Protein AF-A0A7S2U2M2-F1 (afdb_monomer_lite)

Radius of gyration: 22.42 Å; chains: 1; bounding box: 43×43×50 Å

InterPro domains:
  IPR000330 SNF2, N-terminal domain [PF00176] (1-95)
  IPR027417 P-loop containing nucleoside triphosphate hydrolase [G3DSA:3.40.50.300] (66-93)
  IPR038718 SNF2-like, N-terminal domain superfamily [G3DSA:3.40.50.10810] (35-65)

pLDDT: mean 74.19, std 15.46, range [37.25, 96.5]

Sequence (99 aa):
HPSIFNSCDNFQQWFSAPLEKNLGAEGTTDMDMNEEEKLLVIDRLHSILRPFVLRREKSDVESQLQDKIDVVLRCNMSPVQQALYEAIRDGKVSMHNRM

Secondary structure (DSSP, 8-state):
-GGGGS-HHHHIIIIIHHHHTTTT-TTS------HHHHHHHHHHHHHHHTTT-----GGGT-TTSPPP-------PPPHHHHHHHHHHHTT-S------

Organism: NCBI:txid641309

Foldseek 3Di:
DVCCPVDPVSVCVLQVVVVVLPVCPDDDDDPPDDPVVVVVSVVVVCVVCVVPDDDDDPVRPDVPDDDDDDDDDDDDDDPVRVVVVVCVVVVVDPPPPDD

Structure (mmCIF, N/CA/C/O backbone):
data_AF-A0A7S2U2M2-F1
#
_entry.id   AF-A0A7S2U2M2-F1
#
loop_
_atom_site.group_PDB
_atom_site.id
_atom_site.type_symbol
_atom_site.label_atom_id
_atom_site.label_alt_id
_atom_site.label_comp_id
_atom_site.label_asym_id
_atom_site.label_entity_id
_atom_site.label_seq_id
_atom_site.pdbx_PDB_ins_code
_atom_site.Cartn_x
_atom_site.Cartn_y
_atom_site.Cartn_z
_atom_site.occupancy
_atom_site.B_iso_or_equiv
_atom_site.auth_seq_id
_atom_site.auth_comp_id
_atom_site.auth_asym_id
_atom_site.auth_atom_id
_atom_site.pdbx_PDB_model_num
ATOM 1 N N . HIS A 1 1 ? 16.419 -11.677 -20.992 1.00 49.50 1 HIS A N 1
ATOM 2 C CA . HIS A 1 1 ? 16.053 -13.047 -21.410 1.00 49.50 1 HIS A CA 1
ATOM 3 C C . HIS A 1 1 ? 15.179 -13.660 -20.310 1.00 49.50 1 HIS A C 1
ATOM 5 O O . HIS A 1 1 ? 15.542 -13.474 -19.152 1.00 49.50 1 HIS A O 1
ATOM 11 N N . PRO A 1 2 ? 14.046 -14.325 -20.611 1.00 58.41 2 PRO A N 1
ATOM 12 C CA . PRO A 1 2 ? 13.040 -14.740 -19.611 1.00 58.41 2 PRO A CA 1
ATOM 13 C C . PRO A 1 2 ? 13.529 -15.756 -18.564 1.00 58.41 2 PRO A C 1
ATOM 15 O O . PRO A 1 2 ? 12.854 -16.000 -17.573 1.00 58.41 2 PRO A O 1
ATOM 18 N N . SER A 1 3 ? 14.724 -16.318 -18.750 1.00 64.75 3 SER A N 1
ATOM 19 C CA . SER A 1 3 ? 15.322 -17.337 -17.883 1.00 64.75 3 SER A CA 1
ATOM 20 C C . SER A 1 3 ? 15.646 -16.877 -16.458 1.00 64.75 3 SER A C 1
ATOM 22 O O . SER A 1 3 ? 15.917 -17.717 -15.606 1.00 64.75 3 SER A O 1
ATOM 24 N N . ILE A 1 4 ? 15.611 -15.569 -16.180 1.00 62.50 4 ILE A N 1
ATOM 25 C CA . ILE A 1 4 ? 15.832 -15.026 -14.829 1.00 62.50 4 ILE A CA 1
ATOM 26 C C . ILE A 1 4 ? 14.680 -15.350 -13.862 1.00 62.50 4 ILE A C 1
ATOM 28 O O . ILE A 1 4 ? 14.875 -15.320 -12.653 1.00 62.50 4 ILE A O 1
ATOM 32 N N . PHE A 1 5 ? 13.509 -15.722 -14.394 1.00 61.62 5 PHE A N 1
ATOM 33 C CA . PHE A 1 5 ? 12.322 -16.113 -13.627 1.00 61.62 5 PHE A CA 1
ATOM 34 C C . PHE A 1 5 ? 12.143 -17.631 -13.497 1.00 61.62 5 PHE A C 1
ATOM 36 O O . PHE A 1 5 ? 11.145 -18.088 -12.950 1.00 61.62 5 PHE A O 1
ATOM 43 N N . ASN A 1 6 ? 13.099 -18.431 -13.978 1.00 67.88 6 ASN A N 1
ATOM 44 C CA . ASN A 1 6 ? 12.992 -19.893 -13.929 1.00 67.88 6 ASN A CA 1
ATOM 45 C C . ASN A 1 6 ? 13.212 -20.478 -12.522 1.00 67.88 6 ASN A C 1
ATOM 47 O O . ASN A 1 6 ? 13.057 -21.681 -12.337 1.00 67.88 6 ASN A O 1
ATOM 51 N N . SER A 1 7 ? 13.586 -19.653 -11.540 1.00 72.56 7 SER A N 1
ATOM 52 C CA . SER A 1 7 ? 13.667 -20.037 -10.132 1.00 72.56 7 SER A CA 1
ATOM 53 C C . SER A 1 7 ? 13.011 -18.959 -9.277 1.00 72.56 7 SER A C 1
ATOM 55 O O . SER A 1 7 ? 13.416 -17.793 -9.310 1.00 72.56 7 SER A O 1
ATOM 57 N N . CYS A 1 8 ? 12.002 -19.369 -8.509 1.00 70.00 8 CYS A N 1
ATOM 58 C CA . CYS A 1 8 ? 11.359 -18.524 -7.507 1.00 70.00 8 CYS A CA 1
ATOM 59 C C . CYS A 1 8 ? 12.371 -18.064 -6.447 1.00 70.00 8 CYS A C 1
ATOM 61 O O . CYS A 1 8 ? 12.330 -16.913 -6.021 1.00 70.00 8 CYS A O 1
ATOM 63 N N . ASP A 1 9 ? 13.337 -18.918 -6.102 1.00 73.19 9 ASP A N 1
ATOM 64 C CA . ASP A 1 9 ? 14.367 -18.620 -5.102 1.00 73.19 9 ASP A CA 1
ATOM 65 C C . ASP A 1 9 ? 15.291 -17.486 -5.563 1.00 73.19 9 ASP A C 1
ATOM 67 O O . ASP A 1 9 ? 15.616 -16.584 -4.792 1.00 73.19 9 ASP A O 1
ATOM 71 N N . ASN A 1 10 ? 15.656 -17.473 -6.850 1.00 69.31 10 ASN A N 1
ATOM 72 C CA . ASN A 1 10 ? 16.476 -16.403 -7.425 1.00 69.31 10 ASN A CA 1
ATOM 73 C C . ASN A 1 10 ? 15.734 -15.063 -7.419 1.00 69.31 10 ASN A C 1
ATOM 75 O O . ASN A 1 10 ? 16.326 -14.030 -7.109 1.00 69.31 10 ASN A O 1
ATOM 79 N N . PHE A 1 11 ? 14.436 -15.078 -7.735 1.00 71.12 11 PHE A N 1
ATOM 80 C CA . PHE A 1 11 ? 13.596 -13.887 -7.653 1.00 71.12 11 PHE A CA 1
ATOM 81 C C . PHE A 1 11 ? 13.504 -13.387 -6.203 1.00 71.12 11 PHE A C 1
ATOM 83 O O . PHE A 1 11 ? 13.733 -12.210 -5.929 1.00 71.12 11 PHE A O 1
ATOM 90 N N . GLN A 1 12 ? 13.264 -14.287 -5.254 1.00 70.38 12 GLN A N 1
ATOM 91 C CA . GLN A 1 12 ? 13.152 -13.951 -3.838 1.00 70.38 12 GLN A CA 1
ATOM 92 C C . GLN A 1 12 ? 14.456 -13.371 -3.265 1.00 70.38 12 GLN A C 1
ATOM 94 O O . GLN A 1 12 ? 14.435 -12.373 -2.544 1.00 70.38 12 GLN A O 1
ATOM 99 N N . GLN A 1 13 ? 15.608 -13.920 -3.647 1.00 72.12 13 GLN A N 1
ATOM 100 C CA . GLN A 1 13 ? 16.910 -13.411 -3.218 1.00 72.12 13 GLN A CA 1
ATOM 101 C C . GLN A 1 13 ? 17.238 -12.035 -3.820 1.00 72.12 13 GLN A C 1
ATOM 103 O O . GLN A 1 13 ? 17.827 -11.190 -3.147 1.00 72.12 13 GLN A O 1
ATOM 108 N N . TRP A 1 14 ? 16.879 -11.805 -5.084 1.00 65.06 14 TRP A N 1
ATOM 109 C CA . TRP A 1 14 ? 17.195 -10.559 -5.788 1.00 65.06 14 TRP A CA 1
ATOM 110 C C . TRP A 1 14 ? 16.241 -9.413 -5.449 1.00 65.06 14 TRP A C 1
ATOM 112 O O . TRP A 1 14 ? 16.662 -8.256 -5.501 1.00 65.06 14 TRP A O 1
ATOM 122 N N . PHE A 1 15 ? 14.982 -9.720 -5.117 1.00 67.88 15 PHE A N 1
ATOM 123 C CA . PHE A 1 15 ? 13.925 -8.721 -4.954 1.00 67.88 15 PHE A CA 1
ATOM 124 C C . PHE A 1 15 ? 13.301 -8.707 -3.557 1.00 67.88 15 PHE A C 1
ATOM 126 O O . PHE A 1 15 ? 13.121 -7.624 -3.010 1.00 67.88 15 PHE A O 1
ATOM 133 N N . SER A 1 16 ? 13.008 -9.855 -2.939 1.00 65.25 16 SER A N 1
ATOM 134 C CA . SER A 1 16 ? 12.338 -9.872 -1.630 1.00 65.25 16 SER A CA 1
ATOM 135 C C . SER A 1 16 ? 13.290 -9.567 -0.480 1.00 65.25 16 SER A C 1
ATOM 137 O O . SER A 1 16 ? 12.929 -8.791 0.389 1.00 65.25 16 SER A O 1
ATOM 139 N N . ALA A 1 17 ? 14.525 -10.077 -0.479 1.00 64.19 17 ALA A N 1
ATOM 140 C CA . ALA A 1 17 ? 15.453 -9.827 0.632 1.00 64.19 17 ALA A CA 1
ATOM 141 C C . ALA A 1 17 ? 15.793 -8.328 0.856 1.00 64.19 17 ALA A C 1
ATOM 143 O O . ALA A 1 17 ? 15.917 -7.915 2.010 1.00 64.19 17 ALA A O 1
ATOM 144 N N . PRO A 1 18 ? 15.917 -7.481 -0.188 1.00 61.91 18 PRO A N 1
ATOM 145 C CA . PRO A 1 18 ? 16.020 -6.029 -0.016 1.00 61.91 18 PRO A CA 1
ATOM 146 C C . PRO A 1 18 ? 14.682 -5.349 0.321 1.00 61.91 18 PRO A C 1
ATOM 148 O O . PRO A 1 18 ? 14.677 -4.365 1.052 1.00 61.91 18 PRO A O 1
ATOM 151 N N . LEU A 1 19 ? 13.546 -5.841 -0.189 1.00 61.16 19 LEU A N 1
ATOM 152 C CA . LEU A 1 19 ? 12.226 -5.224 0.028 1.00 61.16 19 LEU A CA 1
ATOM 153 C C . LEU A 1 19 ? 11.619 -5.564 1.397 1.00 61.16 19 LEU A C 1
ATOM 155 O O . LEU A 1 19 ? 11.056 -4.688 2.042 1.00 61.16 19 LEU A O 1
ATOM 159 N N . GLU A 1 20 ? 11.769 -6.798 1.874 1.00 62.50 20 GLU A N 1
ATOM 160 C CA . GLU A 1 20 ? 11.327 -7.258 3.198 1.00 62.50 20 GLU A CA 1
ATOM 161 C C . GLU A 1 20 ? 12.053 -6.510 4.319 1.00 62.50 20 GLU A C 1
ATOM 163 O O . GLU A 1 20 ? 11.434 -6.151 5.316 1.00 62.50 20 GLU A O 1
ATOM 168 N N . LYS A 1 21 ? 13.334 -6.170 4.113 1.00 58.38 21 LYS A N 1
ATOM 169 C CA . LYS A 1 21 ? 14.087 -5.280 5.011 1.00 58.38 21 LYS A CA 1
ATOM 170 C C . LYS A 1 21 ? 13.508 -3.862 5.101 1.00 58.38 21 LYS A C 1
ATOM 172 O O . LYS A 1 21 ? 13.760 -3.185 6.086 1.00 58.38 21 LYS A O 1
ATOM 177 N N . ASN A 1 22 ? 12.751 -3.412 4.097 1.00 53.59 22 ASN A N 1
ATOM 178 C CA . ASN A 1 22 ? 12.211 -2.049 4.006 1.00 53.59 22 ASN A CA 1
ATOM 179 C C . ASN A 1 22 ? 10.698 -1.955 4.261 1.00 53.59 22 ASN A C 1
ATOM 181 O O . ASN A 1 22 ? 10.198 -0.875 4.561 1.00 53.59 22 ASN A O 1
ATOM 185 N N . LEU A 1 23 ? 9.952 -3.055 4.135 1.00 53.81 23 LEU A N 1
ATOM 186 C CA . LEU A 1 23 ? 8.489 -3.066 4.254 1.00 53.81 23 LEU A CA 1
ATOM 187 C C . LEU A 1 23 ? 7.976 -3.135 5.698 1.00 53.81 23 LEU A C 1
ATOM 189 O O . LEU A 1 23 ? 6.775 -3.292 5.895 1.00 53.81 23 LEU A O 1
ATOM 193 N N . GLY A 1 24 ? 8.849 -2.972 6.698 1.00 50.75 24 GLY A N 1
ATOM 194 C CA . GLY A 1 24 ? 8.420 -2.752 8.078 1.00 50.75 24 GLY A CA 1
ATOM 195 C C . GLY A 1 24 ? 7.477 -3.840 8.587 1.00 50.75 24 GLY A C 1
ATOM 196 O O . GLY A 1 24 ? 6.427 -3.530 9.146 1.00 50.75 24 GLY A O 1
ATOM 197 N N . ALA A 1 25 ? 7.837 -5.114 8.399 1.00 45.81 25 ALA A N 1
ATOM 198 C CA . ALA A 1 25 ? 7.292 -6.141 9.274 1.00 45.81 25 ALA A CA 1
ATOM 199 C C . ALA A 1 25 ? 7.756 -5.784 10.693 1.00 45.81 25 ALA A C 1
ATOM 201 O O . ALA A 1 25 ? 8.954 -5.769 10.973 1.00 45.81 25 ALA A O 1
ATOM 202 N N . GLU A 1 26 ? 6.803 -5.382 11.530 1.00 45.50 26 GLU A N 1
ATOM 203 C CA . GLU A 1 26 ? 7.007 -4.894 12.891 1.00 45.50 26 GLU A CA 1
ATOM 204 C C . GLU A 1 26 ? 8.068 -5.723 13.640 1.00 45.50 26 GLU A C 1
ATOM 206 O O . GLU A 1 26 ? 7.825 -6.872 14.006 1.00 45.50 26 GLU A O 1
ATOM 211 N N . GLY A 1 27 ? 9.245 -5.134 13.894 1.00 42.22 27 GLY A N 1
ATOM 212 C CA . GLY A 1 27 ? 10.117 -5.594 14.979 1.00 42.22 27 GLY A CA 1
ATOM 213 C C . GLY A 1 27 ? 11.559 -6.009 14.680 1.00 42.22 27 GLY A C 1
ATOM 214 O O . GLY A 1 27 ? 12.191 -6.518 15.603 1.00 42.22 27 GLY A O 1
ATOM 215 N N . THR A 1 28 ? 12.144 -5.788 13.497 1.00 39.44 28 THR A N 1
ATOM 216 C CA . THR A 1 28 ? 13.586 -6.078 13.309 1.00 39.44 28 THR A CA 1
ATOM 217 C C . THR A 1 28 ? 14.367 -4.905 12.730 1.00 39.44 28 THR A C 1
ATOM 219 O O . THR A 1 28 ? 14.327 -4.665 11.530 1.00 39.44 28 THR A O 1
ATOM 222 N N . THR A 1 29 ? 15.083 -4.225 13.633 1.00 39.91 29 THR A N 1
ATOM 223 C CA . THR A 1 29 ? 16.293 -3.399 13.453 1.00 39.91 29 THR A CA 1
ATOM 224 C C . THR A 1 29 ? 16.552 -2.841 12.056 1.00 39.91 29 THR A C 1
ATOM 226 O O . THR A 1 29 ? 17.019 -3.554 11.166 1.00 39.91 29 THR A O 1
ATOM 229 N N . ASP A 1 30 ? 16.357 -1.530 11.958 1.00 46.03 30 ASP A N 1
ATOM 230 C CA . ASP A 1 30 ? 16.744 -0.645 10.868 1.00 46.03 30 ASP A CA 1
ATOM 231 C C . ASP A 1 30 ? 18.178 -0.919 10.372 1.00 46.03 30 ASP A C 1
ATOM 233 O O . ASP A 1 30 ? 19.167 -0.435 10.923 1.00 46.03 30 ASP A O 1
ATOM 237 N N . MET A 1 31 ? 18.306 -1.688 9.291 1.00 52.59 31 MET A N 1
ATOM 238 C CA . MET A 1 31 ? 19.365 -1.450 8.310 1.00 52.59 31 MET A CA 1
ATOM 239 C C . MET A 1 31 ? 18.735 -0.590 7.223 1.00 52.59 31 MET A C 1
ATOM 241 O O . MET A 1 31 ? 18.315 -1.095 6.182 1.00 52.59 31 MET A O 1
ATOM 245 N N . ASP A 1 32 ? 18.583 0.694 7.535 1.00 62.31 32 ASP A N 1
ATOM 246 C CA . ASP A 1 32 ? 17.963 1.673 6.653 1.00 62.31 32 ASP A CA 1
ATOM 247 C C . ASP A 1 32 ? 18.858 1.850 5.418 1.00 62.31 32 ASP A C 1
ATOM 249 O O . ASP A 1 32 ? 19.967 2.380 5.496 1.00 62.31 32 ASP A O 1
ATOM 253 N N . MET A 1 33 ? 18.416 1.311 4.281 1.00 62.59 33 MET A N 1
ATOM 254 C CA . MET A 1 33 ? 19.078 1.543 2.998 1.00 62.59 33 MET A CA 1
ATOM 255 C C . MET A 1 33 ? 19.017 3.036 2.662 1.00 62.59 33 MET A C 1
ATOM 257 O O . MET A 1 33 ? 17.980 3.676 2.872 1.00 62.59 33 MET A O 1
ATOM 261 N N . ASN A 1 34 ? 20.085 3.581 2.077 1.00 75.88 34 ASN A N 1
ATOM 262 C CA . ASN A 1 34 ? 20.063 4.960 1.587 1.00 75.88 34 ASN A CA 1
ATOM 263 C C . ASN A 1 34 ? 19.002 5.108 0.474 1.00 75.88 34 ASN A C 1
ATOM 265 O O . ASN A 1 34 ? 18.701 4.154 -0.249 1.00 75.88 34 ASN A O 1
ATOM 269 N N . GLU A 1 35 ? 18.438 6.304 0.304 1.00 78.38 35 GLU A N 1
ATOM 270 C CA . GLU A 1 35 ? 17.416 6.594 -0.713 1.00 78.38 35 GLU A CA 1
ATOM 271 C C . GLU A 1 35 ? 17.887 6.209 -2.127 1.00 78.38 35 GLU A C 1
ATOM 273 O O . GLU A 1 35 ? 17.134 5.626 -2.908 1.00 78.38 35 GLU A O 1
ATOM 278 N N . GLU A 1 36 ? 19.171 6.417 -2.420 1.00 81.69 36 GLU A N 1
ATOM 279 C CA . GLU A 1 36 ? 19.802 6.008 -3.678 1.00 81.69 36 GLU A CA 1
ATOM 280 C C . GLU A 1 36 ? 19.770 4.487 -3.891 1.00 81.69 36 GLU A C 1
ATOM 282 O O . GLU A 1 36 ? 19.452 4.012 -4.981 1.00 81.69 36 GLU A O 1
ATOM 287 N N . GLU A 1 37 ? 20.043 3.700 -2.850 1.00 76.12 37 GLU A N 1
ATOM 288 C CA . GLU A 1 37 ? 20.027 2.237 -2.928 1.00 76.12 37 GLU A CA 1
ATOM 289 C C . GLU A 1 37 ? 18.601 1.712 -3.132 1.00 76.12 37 GLU A C 1
ATOM 291 O O . GLU A 1 37 ? 18.385 0.769 -3.899 1.00 76.12 37 GLU A O 1
ATOM 296 N N . LYS A 1 38 ? 17.612 2.358 -2.496 1.00 74.81 38 LYS A N 1
ATOM 297 C CA . LYS A 1 38 ? 16.184 2.067 -2.693 1.00 74.81 38 LYS A CA 1
ATOM 298 C C . LYS A 1 38 ? 15.784 2.315 -4.151 1.00 74.81 38 LYS A C 1
ATOM 300 O O . LYS A 1 38 ? 15.177 1.443 -4.778 1.00 74.81 38 LYS A O 1
ATOM 305 N N . LEU A 1 39 ? 16.181 3.455 -4.720 1.00 82.00 39 LEU A N 1
ATOM 306 C CA . LEU A 1 39 ? 15.911 3.793 -6.121 1.00 82.00 39 LEU A CA 1
ATOM 307 C C . LEU A 1 39 ? 16.576 2.814 -7.099 1.00 82.00 39 LEU A C 1
ATOM 309 O O . LEU A 1 39 ? 15.932 2.392 -8.059 1.00 82.00 39 LEU A O 1
ATOM 313 N N . LEU A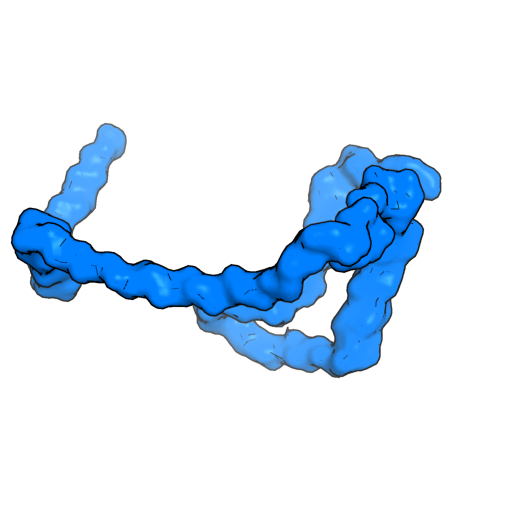 1 40 ? 17.816 2.389 -6.833 1.00 82.38 40 LEU A N 1
ATOM 314 C CA . LEU A 1 40 ? 18.526 1.408 -7.662 1.00 82.38 40 LEU A CA 1
ATOM 315 C C . LEU A 1 40 ? 17.816 0.046 -7.699 1.00 82.38 40 LEU A C 1
ATOM 317 O O . LEU A 1 40 ? 17.706 -0.571 -8.762 1.00 82.38 40 LEU A O 1
ATOM 321 N N . VAL A 1 41 ? 17.305 -0.430 -6.558 1.00 79.12 41 VAL A N 1
ATOM 322 C CA . VAL A 1 41 ? 16.539 -1.687 -6.497 1.00 79.12 41 VAL A CA 1
ATOM 323 C C . VAL A 1 41 ? 15.217 -1.566 -7.262 1.00 79.12 41 VAL A C 1
ATOM 325 O O . VAL A 1 41 ? 14.873 -2.468 -8.033 1.00 79.12 41 VAL A O 1
ATOM 328 N N . ILE A 1 42 ? 14.500 -0.450 -7.098 1.00 82.44 42 ILE A N 1
ATOM 329 C CA . ILE A 1 42 ? 13.233 -0.184 -7.797 1.00 82.44 42 ILE A CA 1
ATOM 330 C C . ILE A 1 42 ? 13.445 -0.124 -9.316 1.00 82.44 42 ILE A C 1
ATOM 332 O O . ILE A 1 42 ? 12.702 -0.763 -10.064 1.00 82.44 42 ILE A O 1
ATOM 336 N N . ASP A 1 43 ? 14.464 0.600 -9.784 1.00 84.00 43 ASP A N 1
ATOM 337 C CA . ASP A 1 43 ? 14.753 0.733 -11.215 1.00 84.00 43 ASP A CA 1
ATOM 338 C C . ASP A 1 43 ? 15.117 -0.617 -11.845 1.00 84.00 43 ASP A C 1
ATOM 340 O O . ASP A 1 43 ? 14.581 -1.001 -12.890 1.00 84.00 43 ASP A O 1
ATOM 344 N N . ARG A 1 44 ? 15.929 -1.421 -11.146 1.00 81.81 44 ARG A N 1
ATOM 345 C CA . ARG A 1 44 ? 16.256 -2.785 -11.572 1.00 81.81 44 ARG A CA 1
ATOM 346 C C . ARG A 1 44 ? 15.007 -3.653 -11.711 1.00 81.81 44 ARG A C 1
ATOM 348 O O . ARG A 1 44 ? 14.868 -4.348 -12.718 1.00 81.81 44 ARG A O 1
ATOM 355 N N . LEU A 1 45 ? 14.088 -3.602 -10.748 1.00 80.12 45 LEU A N 1
ATOM 356 C CA . LEU A 1 45 ? 12.829 -4.351 -10.795 1.00 80.12 45 LEU A CA 1
ATOM 357 C C . LEU A 1 45 ? 11.954 -3.907 -11.977 1.00 80.12 45 LEU A C 1
ATOM 359 O O . LEU A 1 45 ? 11.478 -4.741 -12.753 1.00 80.12 45 LEU A O 1
ATOM 363 N N . HIS A 1 46 ? 11.802 -2.597 -12.179 1.00 82.06 46 HIS A N 1
ATOM 364 C CA . HIS A 1 46 ? 11.056 -2.052 -13.310 1.00 82.06 46 HIS A CA 1
ATOM 365 C C . HIS A 1 46 ? 11.679 -2.407 -14.663 1.00 82.06 46 HIS A C 1
ATOM 367 O O . HIS A 1 46 ? 10.938 -2.725 -15.592 1.00 82.06 46 HIS A O 1
ATOM 373 N N . SER A 1 47 ? 13.008 -2.402 -14.792 1.00 82.12 47 SER A N 1
ATOM 374 C CA . SER A 1 47 ? 13.698 -2.737 -16.047 1.00 82.12 47 SER A CA 1
ATOM 375 C C . SER A 1 47 ? 13.367 -4.150 -16.546 1.00 82.12 47 SER A C 1
ATOM 377 O O . SER A 1 47 ? 13.268 -4.381 -17.752 1.00 82.12 47 SER A O 1
ATOM 379 N N . ILE A 1 48 ? 13.130 -5.084 -15.620 1.00 79.81 48 ILE A N 1
ATOM 380 C CA . ILE A 1 48 ? 12.842 -6.482 -15.937 1.00 79.81 48 ILE A CA 1
ATOM 381 C C . ILE A 1 48 ? 11.337 -6.691 -16.154 1.00 79.81 48 ILE A C 1
ATOM 383 O O . ILE A 1 48 ? 10.964 -7.425 -17.067 1.00 79.81 48 ILE A O 1
ATOM 387 N N . LEU A 1 49 ? 10.471 -6.052 -15.357 1.00 81.19 49 LEU A N 1
ATOM 388 C CA . LEU A 1 49 ? 9.015 -6.249 -15.425 1.00 81.19 49 LEU A CA 1
ATOM 389 C C . LEU A 1 49 ? 8.311 -5.420 -16.509 1.00 81.19 49 LEU A C 1
ATOM 391 O O . LEU A 1 49 ? 7.269 -5.846 -17.001 1.00 81.19 49 LEU A O 1
ATOM 395 N N . ARG A 1 50 ? 8.859 -4.267 -16.919 1.00 83.75 50 ARG A N 1
ATOM 396 C CA . ARG A 1 50 ? 8.236 -3.346 -17.893 1.00 83.75 50 ARG A CA 1
ATOM 397 C C . ARG A 1 50 ? 7.772 -3.996 -19.212 1.00 83.75 50 ARG A C 1
ATOM 399 O O . ARG A 1 50 ? 6.691 -3.630 -19.662 1.00 83.75 50 ARG A O 1
ATOM 406 N N . PRO A 1 51 ? 8.501 -4.938 -19.846 1.00 86.25 51 PRO A 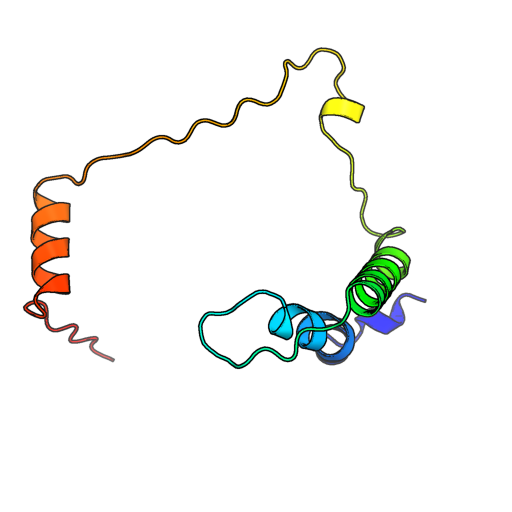N 1
ATOM 407 C CA . PRO A 1 51 ? 8.003 -5.603 -21.056 1.00 86.25 51 PRO A CA 1
ATOM 408 C C . PRO A 1 51 ? 6.891 -6.637 -20.797 1.00 86.25 51 PRO A C 1
ATOM 410 O O . PRO A 1 51 ? 6.260 -7.083 -21.751 1.00 86.25 51 PRO A O 1
ATOM 413 N N . PHE A 1 52 ? 6.648 -7.028 -19.542 1.00 82.19 52 PHE A N 1
ATOM 414 C CA . PHE A 1 52 ? 5.688 -8.079 -19.174 1.00 82.19 52 PHE A CA 1
ATOM 415 C C . PHE A 1 52 ? 4.465 -7.560 -18.408 1.00 82.19 52 PHE A C 1
ATOM 417 O O . PHE A 1 52 ? 3.437 -8.231 -18.376 1.00 82.19 52 PHE A O 1
ATOM 424 N N . VAL A 1 53 ? 4.558 -6.377 -17.795 1.00 81.19 53 VAL A N 1
ATOM 425 C CA . VAL A 1 53 ? 3.491 -5.771 -16.993 1.00 81.19 53 VAL A CA 1
ATOM 426 C C . VAL A 1 53 ? 3.065 -4.453 -17.624 1.00 81.19 53 VAL A C 1
ATOM 428 O O . VAL A 1 53 ? 3.838 -3.498 -17.684 1.00 81.19 53 VAL A O 1
ATOM 431 N N . LEU A 1 54 ? 1.802 -4.374 -18.041 1.00 84.81 54 LEU A N 1
ATOM 432 C CA . LEU A 1 54 ? 1.186 -3.113 -18.438 1.00 84.81 54 LEU A CA 1
ATOM 433 C C . LEU A 1 54 ? 0.569 -2.444 -17.204 1.00 84.81 54 LEU A C 1
ATOM 435 O O . LEU A 1 54 ? -0.424 -2.923 -16.662 1.00 84.81 54 LEU A O 1
ATOM 439 N N . ARG A 1 55 ? 1.146 -1.319 -16.777 1.00 87.44 55 ARG A N 1
ATOM 440 C CA . ARG A 1 55 ? 0.614 -0.466 -15.704 1.00 87.44 55 ARG A CA 1
ATOM 441 C C . ARG A 1 55 ? 0.132 0.851 -16.311 1.00 87.44 55 ARG A C 1
ATOM 443 O O . ARG A 1 55 ? 0.914 1.525 -16.975 1.00 87.44 55 ARG A O 1
ATOM 450 N N . ARG A 1 56 ? -1.136 1.210 -16.093 1.00 83.75 56 ARG A N 1
ATOM 451 C CA . ARG A 1 56 ? -1.729 2.503 -16.486 1.00 83.75 56 ARG A CA 1
ATOM 452 C C . ARG A 1 56 ? -2.561 3.050 -15.339 1.00 83.75 56 ARG A C 1
ATOM 454 O O . ARG A 1 56 ? -3.141 2.264 -14.588 1.00 83.75 56 ARG A O 1
ATOM 461 N N . GLU A 1 57 ? -2.632 4.366 -15.212 1.00 80.75 57 GLU A N 1
ATOM 462 C CA . GLU A 1 57 ? -3.541 4.992 -14.258 1.00 80.75 57 GLU A CA 1
ATOM 463 C C . GLU A 1 57 ? -4.929 5.148 -14.879 1.00 80.75 57 GLU A C 1
ATOM 465 O O . GLU A 1 57 ? -5.071 5.307 -16.090 1.00 80.75 57 GLU A O 1
ATOM 470 N N . LYS A 1 58 ? -5.979 5.075 -14.052 1.00 77.94 58 LYS A N 1
ATOM 471 C CA . LYS A 1 58 ? -7.366 5.210 -14.528 1.00 77.94 58 LYS A CA 1
ATOM 472 C C . LYS A 1 58 ? -7.630 6.609 -15.111 1.00 77.94 58 LYS A C 1
ATOM 474 O O . LYS A 1 58 ? -8.391 6.738 -16.063 1.00 77.94 58 LYS A O 1
ATOM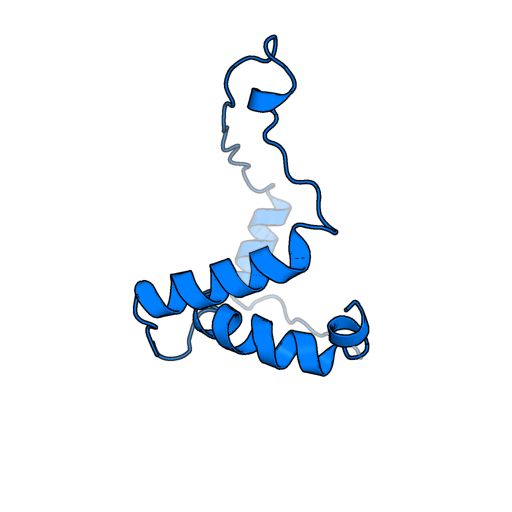 479 N N . SER A 1 59 ? -6.941 7.614 -14.574 1.00 75.69 59 SER A N 1
ATOM 480 C CA . SER A 1 59 ? -6.848 8.984 -15.092 1.00 75.69 59 SER A CA 1
ATOM 481 C C . SER A 1 59 ? -6.290 9.054 -16.518 1.00 75.69 59 SER A C 1
ATOM 483 O O . SER A 1 59 ? -6.758 9.866 -17.308 1.00 75.69 59 SER A O 1
ATOM 485 N N . ASP A 1 60 ? -5.340 8.184 -16.878 1.00 74.25 60 ASP A N 1
ATOM 486 C CA . ASP A 1 60 ? -4.684 8.189 -18.196 1.00 74.25 60 ASP A CA 1
ATOM 487 C C . ASP A 1 60 ? -5.523 7.534 -19.303 1.00 74.25 60 ASP A C 1
ATOM 489 O O . ASP A 1 60 ? -5.153 7.583 -20.479 1.00 74.25 60 ASP A O 1
ATOM 493 N N . VAL A 1 61 ? -6.600 6.835 -18.933 1.00 74.50 61 VAL A N 1
ATOM 494 C CA . VAL A 1 61 ? -7.403 6.018 -19.858 1.00 74.50 61 VAL A CA 1
ATOM 495 C C . VAL A 1 61 ? -8.852 6.473 -19.970 1.00 74.50 61 VAL A C 1
ATOM 497 O O . VAL A 1 61 ? -9.469 6.214 -20.996 1.00 74.50 61 VAL A O 1
ATOM 500 N N . GLU A 1 62 ? -9.390 7.164 -18.965 1.00 69.19 62 GLU A N 1
ATOM 501 C CA . GLU A 1 62 ? -10.791 7.585 -18.932 1.00 69.19 62 GLU A CA 1
ATOM 502 C C . GLU A 1 62 ? -10.910 9.051 -18.508 1.00 69.19 62 GLU A C 1
ATOM 504 O O . GLU A 1 62 ? -11.028 9.374 -17.327 1.00 69.19 62 GLU A O 1
ATOM 509 N N . SER A 1 63 ? -10.921 9.954 -19.493 1.00 71.38 63 SER A N 1
ATOM 510 C CA . SER A 1 63 ? -11.016 11.409 -19.288 1.00 71.38 63 SER A CA 1
ATOM 511 C C . SER A 1 63 ? -12.377 11.885 -18.764 1.00 71.38 63 SER A C 1
ATOM 513 O O . SER A 1 63 ? -12.533 13.054 -18.422 1.00 71.38 63 SER A O 1
ATOM 515 N N . GLN A 1 64 ? -13.368 10.993 -18.720 1.00 75.31 64 GLN A N 1
ATOM 516 C CA . GLN A 1 64 ? -14.722 11.271 -18.235 1.00 75.31 64 GLN A CA 1
ATOM 517 C C . GLN A 1 64 ? -14.929 10.854 -16.774 1.00 75.31 64 GLN A C 1
ATOM 519 O O . GLN A 1 64 ? -16.003 11.084 -16.216 1.00 75.31 64 GLN A O 1
ATOM 524 N N . LEU A 1 65 ? -13.935 10.216 -16.148 1.00 75.88 65 LEU A N 1
ATOM 525 C CA . LEU A 1 65 ? -14.042 9.809 -14.756 1.00 75.88 65 LEU A CA 1
ATOM 526 C C . LEU A 1 65 ? -13.806 11.006 -13.830 1.00 75.88 65 LEU A C 1
ATOM 528 O O . LEU A 1 65 ? -12.874 11.779 -14.026 1.00 75.88 65 LEU A O 1
ATOM 532 N N . GLN A 1 66 ? -14.639 11.134 -12.800 1.00 78.62 66 GLN A N 1
ATOM 533 C CA . GLN A 1 66 ? -14.412 12.112 -11.737 1.00 78.62 66 GLN A CA 1
ATOM 534 C C . GLN A 1 66 ? -13.163 11.753 -10.921 1.00 78.62 66 GLN A C 1
ATOM 536 O O . GLN A 1 66 ? -12.734 10.594 -10.901 1.00 78.62 66 GLN A O 1
ATOM 541 N N . ASP A 1 67 ? -12.614 12.750 -10.223 1.00 80.75 67 ASP A N 1
ATOM 542 C CA . ASP A 1 67 ? -11.455 12.577 -9.350 1.00 80.75 67 ASP A CA 1
ATOM 543 C C . ASP A 1 67 ? -11.673 11.454 -8.328 1.00 80.75 67 ASP A C 1
ATOM 545 O O . ASP A 1 67 ? -12.781 11.210 -7.840 1.00 80.75 67 ASP A O 1
ATOM 549 N N . LYS A 1 68 ? -10.586 10.757 -7.989 1.00 83.00 68 LYS A N 1
ATOM 550 C CA . LYS A 1 68 ? -10.612 9.699 -6.978 1.00 83.00 68 LYS A CA 1
ATOM 551 C C . LYS A 1 68 ? -10.983 10.297 -5.618 1.00 83.00 68 LYS A C 1
ATOM 553 O O . LYS A 1 68 ? -10.303 11.192 -5.126 1.00 83.00 68 LYS A O 1
ATOM 558 N N . ILE A 1 69 ? -12.009 9.737 -4.983 1.00 86.56 69 ILE A N 1
ATOM 559 C CA . ILE A 1 69 ? -12.411 10.084 -3.618 1.00 86.56 69 ILE A CA 1
ATOM 560 C C . ILE A 1 69 ? -12.168 8.867 -2.728 1.00 86.56 69 ILE A C 1
ATOM 562 O O . ILE A 1 69 ? -12.747 7.804 -2.953 1.00 86.56 69 ILE A O 1
ATOM 566 N N . ASP A 1 70 ? -11.325 9.033 -1.712 1.00 90.00 70 ASP A N 1
ATOM 567 C CA . ASP A 1 70 ? -11.082 8.013 -0.694 1.00 90.00 70 ASP A CA 1
ATOM 568 C C . ASP A 1 70 ? -11.980 8.273 0.523 1.00 90.00 70 ASP A C 1
ATOM 570 O O . ASP A 1 70 ? -11.940 9.347 1.124 1.00 90.00 70 ASP A O 1
ATOM 574 N N . VAL A 1 71 ? -12.800 7.285 0.896 1.00 93.81 71 VAL A N 1
ATOM 575 C CA . VAL A 1 71 ? -13.716 7.377 2.042 1.00 93.81 71 VAL A CA 1
ATOM 576 C C . VAL A 1 71 ? -13.408 6.265 3.035 1.00 93.81 71 VAL A C 1
ATOM 578 O O . VAL A 1 71 ? -13.492 5.082 2.711 1.00 93.81 71 VAL A O 1
ATOM 581 N N . VAL A 1 72 ? -13.089 6.644 4.272 1.00 94.56 72 VAL A N 1
ATOM 582 C CA . VAL A 1 72 ? -12.891 5.695 5.372 1.00 94.56 72 VAL A CA 1
ATOM 583 C C . VAL A 1 72 ? -14.219 5.479 6.092 1.00 94.56 72 VAL A C 1
ATOM 585 O O . VAL A 1 72 ? -14.692 6.355 6.816 1.00 94.56 72 VAL A O 1
ATOM 588 N N . LEU A 1 73 ? -14.813 4.299 5.919 1.00 94.94 73 LEU A N 1
ATOM 589 C CA . LEU A 1 73 ? -16.037 3.908 6.618 1.00 94.94 73 LEU A CA 1
ATOM 590 C C . LEU A 1 73 ? -15.684 3.180 7.916 1.00 94.94 73 LEU A C 1
ATOM 592 O O . LEU A 1 73 ? -15.195 2.052 7.902 1.00 94.94 73 LEU A O 1
ATOM 596 N N . ARG A 1 74 ? -15.928 3.835 9.053 1.00 95.56 74 ARG A N 1
ATOM 597 C CA . ARG A 1 74 ? -15.772 3.216 10.373 1.00 95.56 74 ARG A CA 1
ATOM 598 C C . ARG A 1 74 ? -17.040 2.445 10.722 1.00 95.56 74 ARG A C 1
ATOM 600 O O . ARG A 1 74 ? -18.124 3.022 10.734 1.00 95.56 74 ARG A O 1
ATOM 607 N N . CYS A 1 75 ? -16.890 1.164 11.040 1.00 94.25 75 CYS A N 1
ATOM 608 C CA . CYS A 1 75 ? -17.996 0.302 11.447 1.00 94.25 75 CYS A CA 1
ATOM 609 C C . CYS A 1 75 ? -17.890 -0.024 12.938 1.00 94.25 75 CYS A C 1
ATOM 611 O O . CYS A 1 75 ? -16.827 -0.419 13.416 1.00 94.25 75 CYS A O 1
ATOM 613 N N . ASN A 1 76 ? -18.999 0.119 13.663 1.00 94.56 76 ASN A N 1
ATOM 614 C CA . ASN A 1 76 ? -19.076 -0.289 15.063 1.00 94.56 76 ASN A CA 1
ATOM 615 C C . ASN A 1 76 ? -19.186 -1.814 15.164 1.00 94.56 76 ASN A C 1
ATOM 617 O O . ASN A 1 76 ? -19.764 -2.465 14.292 1.00 94.56 76 ASN A O 1
ATOM 621 N N . MET A 1 77 ? -18.671 -2.378 16.254 1.00 95.88 77 MET A N 1
ATOM 622 C CA . MET A 1 77 ? -18.887 -3.788 16.566 1.00 95.88 77 MET A CA 1
ATOM 623 C C . MET A 1 77 ? -20.348 -4.023 16.952 1.00 95.88 77 MET A C 1
ATOM 625 O O . MET A 1 77 ? -20.948 -3.234 17.682 1.00 95.88 77 MET A O 1
ATOM 629 N N . SER A 1 78 ? -20.918 -5.136 16.492 1.00 96.50 78 SER A N 1
ATOM 630 C CA . SER A 1 78 ? -22.169 -5.643 17.057 1.00 96.50 78 SER A CA 1
ATOM 631 C C . SER A 1 78 ? -21.966 -6.052 18.525 1.00 96.50 78 SER A C 1
ATOM 633 O O . SER A 1 78 ? -20.837 -6.361 18.919 1.00 96.50 78 SER A O 1
ATOM 635 N N . PRO A 1 79 ? -23.035 -6.141 19.336 1.00 95.44 79 PRO A N 1
ATOM 636 C CA . PRO A 1 79 ? -22.916 -6.531 20.744 1.00 95.44 79 PRO A CA 1
ATOM 637 C C . PRO A 1 79 ? -22.186 -7.867 20.955 1.00 95.44 79 PRO A C 1
ATOM 639 O O . PRO A 1 79 ? -21.397 -8.005 21.885 1.00 95.44 79 PRO A O 1
ATOM 642 N N . VAL A 1 80 ? -22.393 -8.836 20.055 1.00 94.81 80 VAL A N 1
ATOM 643 C CA . VAL A 1 80 ? -21.715 -10.144 20.100 1.00 94.81 80 VAL A CA 1
ATOM 644 C C . VAL A 1 80 ? -20.225 -10.008 19.781 1.00 94.81 80 VAL A C 1
ATOM 646 O O . VAL A 1 80 ? -19.394 -10.586 20.476 1.00 94.81 80 VAL A O 1
ATOM 649 N N . GLN A 1 81 ? -19.874 -9.228 18.753 1.00 95.81 81 GLN A N 1
ATOM 650 C CA . GLN A 1 81 ? -18.476 -8.970 18.393 1.00 95.81 81 GLN A CA 1
ATOM 651 C C . GLN A 1 81 ? -17.744 -8.220 19.503 1.00 95.81 81 GLN A C 1
ATOM 653 O O . GLN A 1 81 ? -16.609 -8.566 19.806 1.00 95.81 81 GLN A O 1
ATOM 658 N N . GLN A 1 82 ? -18.397 -7.246 20.139 1.00 95.19 82 GLN A N 1
ATOM 659 C CA . GLN A 1 82 ? -17.820 -6.510 21.256 1.00 95.19 82 GLN A CA 1
ATOM 660 C C . GLN A 1 82 ? -17.554 -7.433 22.451 1.00 95.19 82 GLN A C 1
ATOM 662 O O . GLN A 1 82 ? -16.437 -7.454 22.96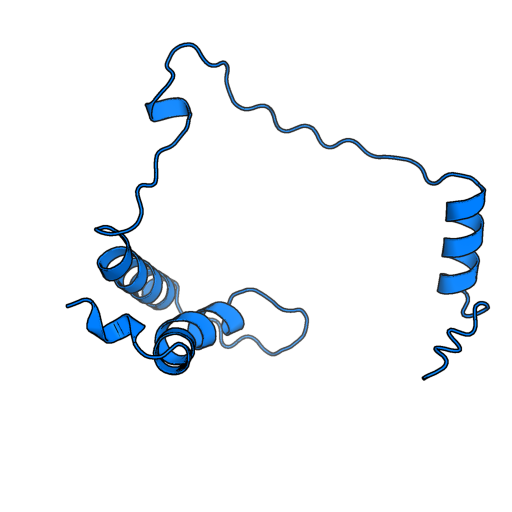2 1.00 95.19 82 GLN A O 1
ATOM 667 N N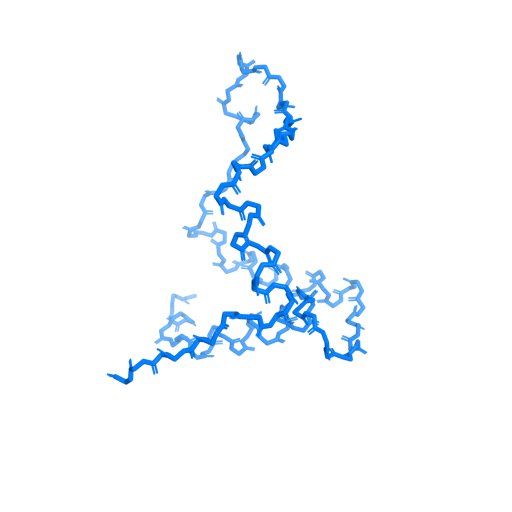 . ALA A 1 83 ? -18.538 -8.245 22.849 1.00 92.19 83 ALA A N 1
ATOM 668 C CA . ALA A 1 83 ? -18.379 -9.191 23.951 1.00 92.19 83 ALA A CA 1
ATOM 669 C C . ALA A 1 83 ? -17.273 -10.225 23.675 1.00 92.19 83 ALA A C 1
ATOM 671 O O . ALA A 1 83 ? -16.472 -10.529 24.556 1.00 92.19 83 ALA A O 1
ATOM 672 N N . LEU A 1 84 ? -17.193 -10.740 22.443 1.00 92.44 84 LEU A N 1
ATOM 673 C CA . LEU A 1 84 ? -16.138 -11.670 22.039 1.00 92.44 84 LEU A CA 1
ATOM 674 C C . LEU A 1 84 ? -14.763 -10.995 22.023 1.00 92.44 84 LEU A C 1
ATOM 676 O O . LEU A 1 84 ? -13.795 -11.570 22.514 1.00 92.44 84 LEU A O 1
ATOM 680 N N . TYR A 1 85 ? -14.676 -9.777 21.492 1.00 93.81 85 TYR A N 1
ATOM 681 C CA . TYR A 1 85 ? -13.442 -9.003 21.461 1.00 93.81 85 TYR A CA 1
ATOM 682 C C . TYR A 1 85 ? -12.924 -8.727 22.875 1.00 93.81 85 TYR A C 1
ATOM 684 O O . TYR A 1 85 ? -11.752 -8.963 23.154 1.00 93.81 85 TYR A O 1
ATOM 692 N N . GLU A 1 86 ? -13.797 -8.300 23.789 1.00 93.06 86 GLU A N 1
ATOM 693 C CA . GLU A 1 86 ? -13.463 -8.102 25.203 1.00 93.06 86 GLU A CA 1
ATOM 694 C C . GLU A 1 86 ? -13.041 -9.416 25.873 1.00 93.06 86 GLU A C 1
ATOM 696 O O . GLU A 1 86 ? -12.046 -9.443 26.592 1.00 93.06 86 GLU A O 1
ATOM 701 N N . ALA A 1 87 ? -13.726 -10.528 25.593 1.00 89.56 87 ALA A N 1
ATOM 702 C CA . ALA A 1 87 ? -13.370 -11.834 26.142 1.00 89.56 87 ALA A CA 1
ATOM 703 C C . ALA A 1 87 ? -12.006 -12.346 25.640 1.00 89.56 87 ALA A C 1
ATOM 705 O O . ALA A 1 87 ? -11.250 -12.927 26.421 1.00 89.56 87 ALA A O 1
ATOM 706 N N . ILE A 1 88 ? -11.674 -12.123 24.363 1.00 92.00 88 ILE A N 1
ATOM 707 C CA . ILE A 1 88 ? -10.361 -12.451 23.786 1.00 92.00 88 ILE A CA 1
ATOM 708 C C . ILE A 1 88 ? -9.284 -11.537 24.375 1.00 92.00 88 ILE A C 1
ATOM 710 O O . ILE A 1 88 ? -8.249 -12.024 24.823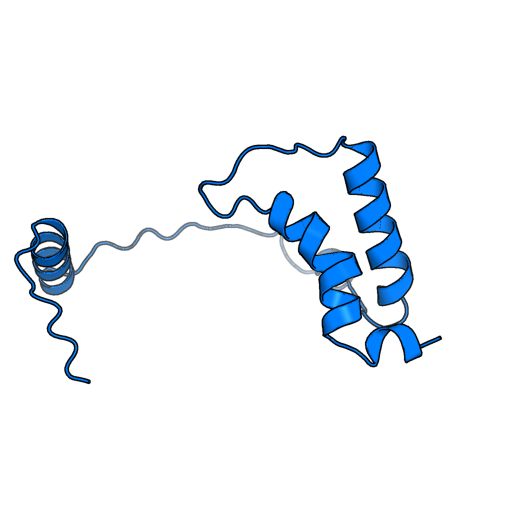 1.00 92.00 88 ILE A O 1
ATOM 714 N N . ARG A 1 89 ? -9.540 -10.224 24.429 1.00 91.19 89 ARG A N 1
ATOM 715 C CA . ARG A 1 89 ? -8.618 -9.227 24.990 1.00 91.19 89 ARG A CA 1
ATOM 716 C C . ARG A 1 89 ? -8.289 -9.515 26.454 1.00 91.19 89 ARG A C 1
ATOM 718 O O . ARG A 1 89 ? -7.142 -9.385 26.860 1.00 91.19 89 ARG A O 1
ATOM 725 N N . ASP A 1 90 ? -9.284 -9.926 27.233 1.00 90.19 90 ASP A N 1
ATOM 726 C CA . ASP A 1 90 ? -9.132 -10.256 28.649 1.00 90.19 90 ASP A CA 1
ATOM 727 C C . ASP A 1 90 ? -8.563 -11.678 28.875 1.00 90.19 90 ASP A C 1
ATOM 729 O O . ASP A 1 90 ? -8.462 -12.123 30.019 1.00 90.19 90 ASP A O 1
ATOM 733 N N . GLY A 1 91 ? -8.232 -12.425 27.813 1.00 82.94 91 GLY A N 1
ATOM 734 C CA . GLY A 1 91 ? -7.676 -13.782 27.900 1.00 82.94 91 GLY A CA 1
ATOM 735 C C . GLY A 1 91 ? -8.656 -14.845 28.414 1.00 82.94 91 GLY A C 1
ATOM 736 O O . GLY A 1 91 ? -8.245 -15.934 28.808 1.00 82.94 91 GLY A O 1
ATOM 737 N N . LYS A 1 92 ? -9.961 -14.545 28.423 1.00 70.19 92 LYS A N 1
ATOM 738 C CA . LYS A 1 92 ? -11.029 -15.420 28.944 1.00 70.19 92 LYS A CA 1
ATOM 739 C C . LYS A 1 92 ? -11.478 -16.481 27.937 1.00 70.19 92 LYS A C 1
ATOM 741 O O . LYS A 1 92 ? -12.197 -17.408 28.302 1.00 70.19 92 LYS A O 1
ATOM 746 N N . VAL A 1 93 ? -11.054 -16.362 26.679 1.00 70.69 93 VAL A N 1
ATOM 747 C CA . VAL A 1 93 ? -11.286 -17.361 25.629 1.00 70.69 93 VAL A CA 1
ATOM 748 C C . VAL A 1 93 ? -10.031 -18.219 25.488 1.00 70.69 93 VAL A C 1
ATOM 750 O O . VAL A 1 93 ? -9.035 -17.798 24.904 1.00 70.69 93 VAL A O 1
ATOM 753 N N . SER A 1 94 ? -10.070 -19.440 26.025 1.00 64.94 94 SER A N 1
ATOM 754 C CA . SER A 1 94 ? -9.045 -20.446 25.743 1.00 64.94 94 SER A CA 1
ATOM 755 C C . SER A 1 94 ? -9.173 -20.866 24.279 1.00 64.94 94 SER A C 1
ATOM 757 O O . SER A 1 94 ? -10.128 -21.547 23.905 1.00 64.94 94 SER A O 1
ATOM 759 N N . MET A 1 95 ? -8.213 -20.460 23.448 1.00 60.41 95 MET A N 1
ATOM 760 C CA . MET A 1 95 ? -8.016 -21.003 22.103 1.00 60.41 95 MET A CA 1
ATOM 761 C C . MET A 1 95 ? -7.490 -22.437 22.231 1.00 60.41 95 MET A C 1
ATOM 763 O O . MET A 1 95 ? -6.317 -22.715 21.993 1.00 60.41 95 MET A O 1
ATOM 767 N N . HIS A 1 96 ? -8.348 -23.364 22.655 1.00 58.25 96 HIS A N 1
ATOM 768 C CA . HIS A 1 96 ? -8.077 -24.787 22.512 1.00 58.25 96 HIS A CA 1
ATOM 769 C C . HIS A 1 96 ? -8.276 -25.140 21.037 1.00 58.25 96 HIS A C 1
ATOM 771 O O . HIS A 1 96 ? -9.326 -25.628 20.622 1.00 58.25 96 HIS A O 1
ATOM 777 N N . ASN A 1 97 ? -7.263 -24.830 20.230 1.00 47.06 97 ASN A N 1
ATOM 778 C CA . ASN A 1 97 ? -7.147 -25.361 18.885 1.00 47.06 97 ASN A CA 1
ATOM 779 C C . ASN A 1 97 ? -6.904 -26.868 19.049 1.00 47.06 97 ASN A C 1
ATOM 781 O O . ASN A 1 97 ? -5.799 -27.286 19.401 1.00 47.06 97 ASN A O 1
ATOM 785 N N . ARG A 1 98 ? -7.956 -27.686 18.923 1.00 46.41 98 ARG A N 1
ATOM 786 C CA . ARG A 1 98 ? -7.755 -29.128 18.766 1.00 46.41 98 ARG A CA 1
ATOM 787 C C . ARG A 1 98 ? -7.042 -29.333 17.432 1.00 46.41 98 ARG A C 1
ATOM 789 O O . ARG A 1 98 ? -7.477 -28.775 16.427 1.00 46.41 98 ARG A O 1
ATOM 796 N N . MET A 1 99 ? -5.942 -30.078 17.513 1.00 37.25 99 MET A N 1
ATOM 797 C CA . MET A 1 99 ? -5.178 -30.634 16.394 1.00 37.25 99 MET A CA 1
ATOM 798 C C . MET A 1 99 ? -6.074 -31.277 15.338 1.00 37.25 99 MET A C 1
ATOM 800 O O . MET A 1 99 ? -7.113 -31.859 15.734 1.00 37.25 99 MET A O 1
#